Protein AF-A0A822DK24-F1 (afdb_monomer_lite)

Structure (mmCIF, N/CA/C/O backbone):
data_AF-A0A822DK24-F1
#
_entry.id   AF-A0A822DK24-F1
#
loop_
_atom_site.group_PDB
_atom_site.id
_atom_site.type_symbol
_atom_site.label_atom_id
_atom_site.label_alt_id
_atom_site.label_comp_id
_atom_site.label_asym_id
_atom_site.label_entity_id
_atom_site.label_seq_id
_atom_site.pdbx_PDB_ins_code
_atom_site.Cartn_x
_atom_site.Cartn_y
_atom_site.Cartn_z
_atom_site.occupancy
_atom_site.B_iso_or_equiv
_atom_site.auth_seq_id
_atom_site.auth_comp_id
_atom_site.auth_asym_id
_atom_site.auth_atom_id
_atom_site.pdbx_PDB_model_num
ATOM 1 N N . MET A 1 1 ? -0.951 15.482 -18.622 1.00 55.62 1 MET A N 1
ATOM 2 C CA . MET A 1 1 ? -0.009 15.192 -19.728 1.00 55.62 1 MET A CA 1
ATOM 3 C C . MET A 1 1 ? 1.272 15.961 -19.470 1.00 55.62 1 MET A C 1
ATOM 5 O O . MET A 1 1 ? 1.180 17.065 -18.952 1.00 55.62 1 MET A O 1
ATOM 9 N N . ALA A 1 2 ? 2.436 15.379 -19.761 1.00 63.62 2 ALA A N 1
ATOM 10 C CA . ALA A 1 2 ? 3.702 16.099 -19.635 1.00 63.62 2 ALA A CA 1
ATOM 11 C C . ALA A 1 2 ? 3.746 17.251 -20.651 1.00 63.62 2 ALA A C 1
ATOM 13 O O . ALA A 1 2 ? 3.399 17.048 -21.812 1.00 63.62 2 ALA A O 1
ATOM 14 N N . THR A 1 3 ? 4.137 18.444 -20.205 1.00 80.38 3 THR A N 1
ATOM 15 C CA . THR A 1 3 ? 4.117 19.663 -21.028 1.00 80.38 3 THR A CA 1
ATOM 16 C C . THR A 1 3 ? 5.335 19.763 -21.943 1.00 80.38 3 THR A C 1
ATOM 18 O O . THR A 1 3 ? 5.199 20.258 -23.050 1.00 80.38 3 THR A O 1
ATOM 21 N N . ASN A 1 4 ? 6.505 19.297 -21.487 1.00 83.50 4 ASN A N 1
ATOM 22 C CA . ASN A 1 4 ? 7.754 19.153 -22.244 1.00 83.50 4 ASN A CA 1
ATOM 23 C C . ASN A 1 4 ? 8.733 18.255 -21.460 1.00 83.50 4 ASN A C 1
ATOM 25 O O . ASN A 1 4 ? 8.569 18.061 -20.256 1.00 83.50 4 ASN A O 1
ATOM 29 N N . GLY A 1 5 ? 9.759 17.721 -22.131 1.00 82.25 5 GLY A N 1
ATOM 30 C CA . GLY A 1 5 ? 10.807 16.892 -21.519 1.00 82.25 5 GLY A CA 1
ATOM 31 C C . GLY A 1 5 ? 10.800 15.434 -21.987 1.00 82.25 5 GLY A C 1
ATOM 32 O O . GLY A 1 5 ? 10.008 15.024 -22.833 1.00 82.25 5 GLY A O 1
ATOM 33 N N . SER A 1 6 ? 11.742 14.637 -21.490 1.00 84.00 6 SER A N 1
ATOM 34 C CA . SER A 1 6 ? 11.838 13.204 -21.787 1.00 84.00 6 SER A CA 1
ATOM 35 C C . SER A 1 6 ? 12.244 12.447 -20.531 1.00 84.00 6 SER A C 1
ATOM 37 O O . SER A 1 6 ? 13.151 12.873 -19.824 1.00 84.00 6 SER A O 1
ATOM 39 N N . ILE A 1 7 ? 11.566 11.332 -20.264 1.00 83.19 7 ILE A N 1
ATOM 40 C CA . ILE A 1 7 ? 11.859 10.434 -19.144 1.00 83.19 7 ILE A CA 1
ATOM 41 C C . ILE A 1 7 ? 12.499 9.174 -19.722 1.00 83.19 7 ILE A C 1
ATOM 43 O O . ILE A 1 7 ? 11.997 8.635 -20.710 1.00 83.19 7 ILE A O 1
ATOM 47 N N . TYR A 1 8 ? 13.585 8.709 -19.109 1.00 84.44 8 TYR A N 1
ATOM 48 C CA . TYR A 1 8 ? 14.251 7.455 -19.458 1.00 84.44 8 TYR A CA 1
ATOM 49 C C . TYR A 1 8 ? 14.160 6.496 -18.271 1.00 84.44 8 TYR A C 1
ATOM 51 O O . T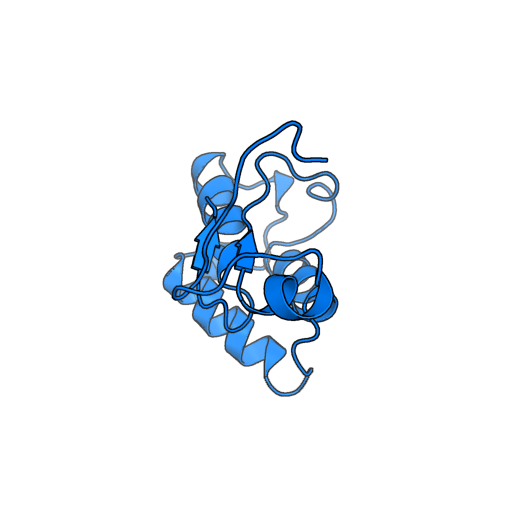YR A 1 8 ? 14.486 6.876 -17.150 1.00 84.44 8 TYR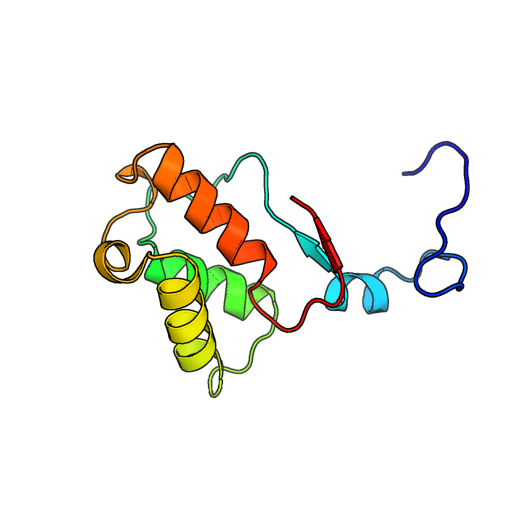 A O 1
ATOM 59 N N . ILE A 1 9 ? 13.697 5.270 -18.509 1.00 80.50 9 ILE A N 1
ATOM 60 C CA . ILE A 1 9 ? 13.540 4.215 -17.500 1.00 80.50 9 ILE A CA 1
ATOM 61 C C . ILE A 1 9 ? 14.333 3.010 -18.004 1.00 80.50 9 ILE A C 1
ATOM 63 O O . ILE A 1 9 ? 14.142 2.592 -19.141 1.00 80.50 9 ILE A O 1
ATOM 67 N N . TYR A 1 10 ? 15.275 2.502 -17.204 1.00 82.12 10 TYR A N 1
ATOM 68 C CA . TYR A 1 10 ? 16.232 1.461 -17.623 1.00 82.12 10 TYR A CA 1
ATOM 69 C C . TYR A 1 10 ? 16.990 1.787 -18.926 1.00 82.12 10 TYR A C 1
ATOM 71 O O . TYR A 1 10 ? 17.291 0.906 -19.722 1.00 82.12 10 TYR A O 1
ATOM 79 N N . GLY A 1 11 ? 17.285 3.070 -19.164 1.00 81.69 11 GLY A N 1
ATOM 80 C CA . GLY A 1 11 ? 17.943 3.533 -20.392 1.00 81.69 11 GLY A CA 1
ATOM 81 C C . GLY A 1 11 ? 17.023 3.622 -21.617 1.00 81.69 11 GLY A C 1
ATOM 82 O O . GLY A 1 11 ? 17.425 4.179 -22.635 1.00 81.69 11 GLY A O 1
ATOM 83 N N . GLU A 1 12 ? 15.771 3.166 -21.521 1.00 80.12 12 GLU A N 1
ATOM 84 C CA . GLU A 1 12 ? 14.779 3.302 -22.585 1.00 80.12 12 GLU A CA 1
ATOM 85 C C . GLU A 1 12 ? 13.974 4.593 -22.428 1.00 80.12 12 GLU A C 1
ATOM 87 O O . GLU A 1 12 ? 13.480 4.924 -21.347 1.00 80.12 12 GLU A O 1
ATOM 92 N N . LYS A 1 13 ? 13.794 5.333 -23.528 1.00 80.25 13 LYS A N 1
ATOM 93 C CA . LYS A 1 13 ? 12.912 6.504 -23.537 1.00 80.25 13 LYS A CA 1
ATOM 94 C C . LYS A 1 13 ? 11.478 6.043 -23.285 1.00 80.25 13 LYS A C 1
ATOM 96 O O . LYS A 1 13 ? 10.922 5.282 -24.078 1.00 80.25 13 LYS A O 1
ATOM 101 N N . SER A 1 14 ? 10.869 6.559 -22.220 1.00 73.62 14 SER A N 1
ATOM 102 C CA . SER A 1 14 ? 9.466 6.334 -21.884 1.00 73.62 14 SER A CA 1
ATOM 103 C C . SER A 1 14 ? 8.587 6.973 -22.961 1.00 73.62 14 SER A C 1
ATOM 105 O O . SER A 1 14 ? 8.255 8.158 -22.929 1.00 73.62 14 SER A O 1
ATOM 107 N N . THR A 1 15 ? 8.292 6.193 -23.998 1.00 68.38 15 THR A N 1
ATOM 108 C CA . THR A 1 15 ? 7.245 6.489 -24.976 1.00 68.38 15 THR A CA 1
ATOM 109 C C . THR A 1 15 ? 5.920 6.006 -24.405 1.00 68.38 15 THR A C 1
ATOM 111 O O . THR A 1 15 ? 5.911 5.158 -23.520 1.00 68.38 15 THR A O 1
ATOM 114 N N . ASN A 1 16 ? 4.809 6.569 -24.876 1.00 61.62 16 ASN A N 1
ATOM 115 C CA . ASN A 1 16 ? 3.472 6.519 -24.274 1.00 61.62 16 ASN A CA 1
ATOM 116 C C . ASN A 1 16 ? 2.803 5.114 -24.218 1.00 61.62 16 ASN A C 1
ATOM 118 O O . ASN A 1 16 ? 1.663 4.932 -24.633 1.00 61.62 16 ASN A O 1
ATOM 122 N N . LYS A 1 17 ? 3.515 4.086 -23.744 1.00 57.41 17 LYS A N 1
ATOM 123 C CA . LYS A 1 17 ? 3.095 2.692 -23.582 1.00 57.41 17 LYS A CA 1
ATOM 124 C C . LYS A 1 17 ? 2.738 2.449 -22.116 1.00 57.41 17 LYS A C 1
ATOM 126 O O . LYS A 1 17 ? 3.426 1.726 -21.397 1.00 57.41 17 LYS A O 1
ATOM 131 N N . TYR A 1 18 ? 1.631 3.050 -21.687 1.00 58.62 18 TYR A N 1
ATOM 132 C CA . TYR A 1 18 ? 1.102 2.974 -20.319 1.00 58.62 18 TYR A CA 1
ATOM 133 C C . TYR A 1 18 ? 0.987 1.539 -19.760 1.00 58.62 18 TYR A C 1
ATOM 135 O O . TYR A 1 18 ? 1.131 1.328 -18.559 1.00 58.62 18 TYR A O 1
ATOM 143 N N . CYS A 1 19 ? 0.781 0.530 -20.613 1.00 54.56 19 CYS A N 1
ATOM 144 C CA . CYS A 1 19 ? 0.516 -0.841 -20.171 1.00 54.56 19 CYS A CA 1
ATOM 145 C C . CYS A 1 19 ? 1.725 -1.586 -19.576 1.00 54.56 19 CYS A C 1
ATOM 147 O O . CYS A 1 19 ? 1.521 -2.444 -18.721 1.00 54.56 19 CYS A O 1
ATOM 149 N N . ARG A 1 20 ? 2.964 -1.306 -20.017 1.00 56.66 20 ARG A N 1
ATOM 150 C CA . ARG A 1 20 ? 4.164 -1.953 -19.438 1.00 56.66 20 ARG A CA 1
ATOM 151 C C . ARG A 1 20 ? 4.618 -1.244 -18.166 1.00 56.66 20 ARG A C 1
ATOM 153 O O . ARG A 1 20 ? 4.844 -1.900 -17.158 1.00 56.66 20 ARG A O 1
ATOM 160 N N . LEU A 1 21 ? 4.617 0.088 -18.196 1.00 58.41 21 LEU A N 1
ATOM 161 C CA . LEU A 1 21 ? 5.049 0.930 -17.081 1.00 58.41 21 LEU A CA 1
ATOM 162 C C . LEU A 1 21 ? 4.241 0.646 -15.804 1.00 58.41 21 LEU A C 1
ATOM 164 O O . LEU A 1 21 ? 4.820 0.472 -14.742 1.00 58.41 21 LEU A O 1
ATOM 168 N N . ASN A 1 22 ? 2.917 0.486 -15.888 1.00 60.41 22 ASN A N 1
ATOM 169 C CA . ASN A 1 22 ? 2.075 0.285 -14.698 1.00 60.41 22 ASN A CA 1
ATOM 170 C C . ASN A 1 22 ? 2.396 -0.976 -13.867 1.00 60.41 22 ASN A C 1
ATOM 172 O O . ASN A 1 22 ? 1.964 -1.057 -12.717 1.00 60.41 22 ASN A O 1
ATOM 176 N N . ARG A 1 23 ? 3.121 -1.957 -14.426 1.00 65.25 23 ARG A N 1
ATOM 177 C CA . ARG A 1 23 ? 3.577 -3.147 -13.685 1.00 65.25 23 ARG A CA 1
ATOM 178 C C 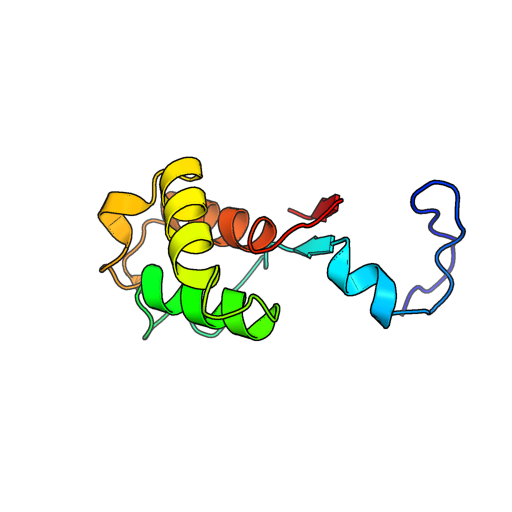. ARG A 1 23 ? 4.921 -2.936 -12.992 1.00 65.25 23 ARG A C 1
ATOM 180 O O . ARG A 1 23 ? 5.162 -3.570 -11.975 1.00 65.25 23 ARG A O 1
ATOM 187 N N . ASP A 1 24 ? 5.745 -2.029 -13.509 1.00 72.75 24 ASP A N 1
ATOM 188 C CA . ASP A 1 24 ? 7.054 -1.714 -12.941 1.00 72.75 24 ASP A CA 1
ATOM 189 C C . ASP A 1 24 ? 6.963 -0.714 -11.782 1.00 72.75 24 ASP A C 1
ATOM 191 O O . ASP A 1 24 ? 7.858 -0.688 -10.943 1.00 72.75 24 ASP A O 1
ATOM 195 N N . PHE A 1 25 ? 5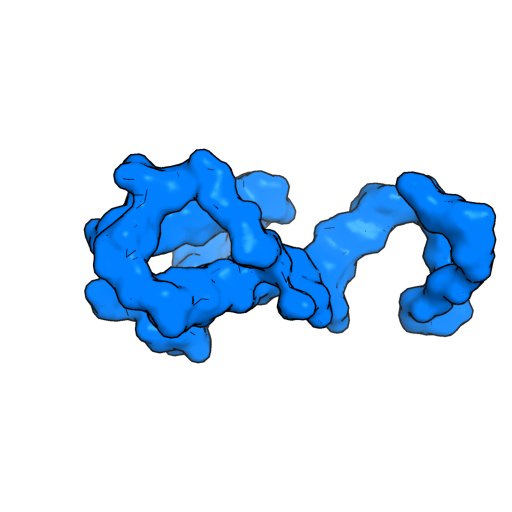.894 0.090 -11.703 1.00 79.50 25 PHE A N 1
ATOM 196 C CA . PHE A 1 25 ? 5.745 1.124 -10.674 1.00 79.50 25 PHE A CA 1
ATOM 197 C C . PHE A 1 25 ? 4.797 0.745 -9.525 1.00 79.50 25 PHE A C 1
ATOM 199 O O . PHE A 1 25 ? 3.593 0.512 -9.705 1.00 79.50 25 PHE A O 1
ATOM 206 N N . GLY A 1 26 ? 5.335 0.820 -8.311 1.00 81.62 26 GLY A N 1
ATOM 207 C CA . GLY A 1 26 ? 4.603 0.936 -7.057 1.00 81.62 26 GLY A CA 1
ATOM 208 C C . GLY A 1 26 ? 4.302 2.402 -6.753 1.00 81.62 26 GLY A C 1
ATOM 209 O O . GLY A 1 26 ? 5.196 3.239 -6.853 1.00 81.62 26 GLY A O 1
ATOM 210 N N . TYR A 1 27 ? 3.060 2.736 -6.397 1.00 81.12 27 TYR A N 1
ATOM 211 C CA . TYR A 1 27 ? 2.661 4.114 -6.077 1.00 81.12 27 TYR A CA 1
ATOM 212 C C . TYR A 1 27 ? 1.977 4.174 -4.715 1.00 81.12 27 TYR A C 1
ATOM 214 O O . TYR A 1 27 ? 1.032 3.420 -4.473 1.00 81.12 27 TYR A O 1
ATOM 222 N N . CYS A 1 28 ? 2.446 5.089 -3.867 1.00 79.75 28 CYS A N 1
ATOM 223 C CA . CYS A 1 28 ? 1.828 5.452 -2.599 1.00 79.75 28 CYS A CA 1
ATOM 224 C C . CYS A 1 28 ? 0.946 6.704 -2.792 1.00 79.75 28 CYS A C 1
ATOM 226 O O . CYS A 1 28 ? 1.471 7.788 -3.057 1.00 79.75 28 CYS A O 1
ATOM 228 N N . PRO A 1 29 ? -0.387 6.607 -2.659 1.00 70.38 29 PRO A N 1
ATOM 229 C CA . PRO A 1 29 ? -1.258 7.775 -2.740 1.00 70.38 29 PRO A CA 1
ATOM 230 C C . PRO A 1 29 ? -1.022 8.747 -1.569 1.00 70.38 29 PRO A C 1
ATOM 232 O O . PRO A 1 29 ? -0.908 8.341 -0.410 1.00 70.38 29 PRO A O 1
ATOM 235 N N . GLN A 1 30 ? -0.981 10.056 -1.861 1.00 68.06 30 GLN A N 1
ATOM 236 C CA . GLN A 1 30 ? -0.871 11.099 -0.823 1.00 68.06 30 GLN A CA 1
ATOM 237 C C . GLN A 1 30 ? -2.161 11.253 0.002 1.00 68.06 30 GLN A C 1
ATOM 239 O O . GLN A 1 30 ? -2.091 11.594 1.182 1.00 68.06 30 GLN A O 1
ATOM 244 N N . TYR A 1 31 ? -3.321 10.964 -0.595 1.00 68.50 31 TYR A N 1
ATOM 245 C CA . TYR A 1 31 ? -4.640 11.011 0.040 1.00 68.50 31 TYR A CA 1
ATOM 246 C C . TYR A 1 31 ? -5.499 9.862 -0.492 1.00 68.50 31 TYR A C 1
ATOM 248 O O . TYR A 1 31 ? -5.476 9.603 -1.693 1.00 68.50 31 TYR A O 1
ATOM 256 N N . ASP A 1 32 ? -6.263 9.204 0.381 1.00 63.78 32 ASP A N 1
ATOM 257 C CA . ASP A 1 32 ? -7.072 8.035 0.021 1.00 63.78 32 ASP A CA 1
ATOM 258 C C . ASP A 1 32 ? -8.559 8.262 0.303 1.00 63.78 32 ASP A C 1
ATOM 260 O O . ASP A 1 32 ? -8.948 8.714 1.379 1.00 63.78 32 ASP A O 1
ATOM 264 N N . CYS A 1 33 ? -9.401 7.933 -0.677 1.00 60.50 33 CYS A N 1
ATOM 265 C CA . CYS A 1 33 ? -10.822 8.296 -0.701 1.00 60.50 33 CYS A CA 1
ATOM 266 C C . CYS A 1 33 ? -11.745 7.281 0.004 1.00 60.50 33 CYS A C 1
ATOM 268 O O . CYS A 1 33 ? -12.931 7.551 0.167 1.00 60.50 33 CYS A O 1
ATOM 270 N N . ILE A 1 34 ? -11.237 6.091 0.363 1.00 63.94 34 ILE A N 1
ATOM 271 C CA . ILE A 1 34 ? -12.047 4.901 0.720 1.00 63.94 34 ILE A CA 1
ATOM 272 C C . ILE A 1 34 ? -11.802 4.450 2.187 1.00 63.94 34 ILE A C 1
ATOM 274 O O . ILE A 1 34 ? -12.269 3.402 2.626 1.00 63.94 34 ILE A O 1
ATOM 278 N N . GLN A 1 35 ? -11.095 5.251 2.993 1.00 65.69 35 GLN A N 1
ATOM 279 C CA . GLN A 1 35 ? -10.532 4.833 4.292 1.00 65.69 35 GLN A CA 1
ATOM 280 C C . GLN A 1 35 ? -11.552 4.481 5.394 1.00 65.69 35 GLN A C 1
ATOM 282 O O . GLN A 1 35 ? -11.210 3.789 6.353 1.00 65.69 35 GLN A O 1
ATOM 287 N N . ASP A 1 36 ? -12.805 4.925 5.298 1.00 74.62 36 ASP A N 1
ATOM 288 C CA . ASP A 1 36 ? -13.668 4.975 6.489 1.00 74.62 36 ASP A CA 1
ATOM 289 C C . ASP A 1 36 ? -14.408 3.675 6.824 1.00 74.62 36 ASP A C 1
ATOM 291 O O . ASP A 1 36 ? -14.958 3.540 7.924 1.00 74.62 36 ASP A O 1
ATOM 295 N N . LYS A 1 37 ? -14.449 2.723 5.885 1.00 84.19 37 LYS A N 1
ATOM 296 C CA . LYS A 1 37 ? -15.250 1.491 6.008 1.00 84.19 37 LYS A CA 1
ATOM 297 C C . LYS A 1 37 ? -14.453 0.198 5.870 1.00 84.19 37 LYS A C 1
ATOM 299 O O . LYS A 1 37 ? -15.039 -0.869 6.011 1.00 84.19 37 LYS A O 1
ATOM 304 N N . LEU A 1 38 ? -13.157 0.283 5.583 1.00 91.31 38 LEU A N 1
ATOM 305 C CA . LEU A 1 38 ? -12.311 -0.887 5.360 1.00 91.31 38 LEU A CA 1
ATOM 306 C C . LEU A 1 38 ? -11.365 -1.097 6.537 1.00 91.31 38 LEU A C 1
ATOM 308 O O . LEU A 1 38 ? -10.833 -0.128 7.092 1.00 91.31 38 LEU A O 1
ATOM 312 N N . THR A 1 39 ? -11.157 -2.361 6.904 1.00 94.00 39 THR A N 1
ATOM 313 C CA . THR A 1 39 ? -10.036 -2.737 7.769 1.00 94.00 39 THR A CA 1
ATOM 314 C C . THR A 1 39 ? -8.721 -2.663 6.997 1.00 94.00 39 THR A C 1
ATOM 316 O O . THR A 1 39 ? -8.729 -2.635 5.766 1.00 94.00 39 THR A O 1
ATOM 319 N N . VAL A 1 40 ? -7.583 -2.623 7.693 1.00 93.00 40 VAL A N 1
ATOM 320 C CA . VAL A 1 40 ? -6.255 -2.650 7.048 1.00 93.00 40 VAL A CA 1
ATOM 321 C C . VAL A 1 40 ? -6.100 -3.872 6.138 1.00 93.00 40 VAL A C 1
ATOM 323 O O . VAL A 1 40 ? -5.608 -3.754 5.017 1.00 93.00 40 VAL A O 1
ATOM 326 N N . GLU A 1 41 ? -6.574 -5.034 6.584 1.00 94.50 41 GLU A N 1
ATOM 327 C CA . GLU A 1 41 ? -6.563 -6.256 5.786 1.00 94.50 41 GLU A CA 1
ATOM 328 C C . GLU A 1 41 ? -7.443 -6.120 4.535 1.00 94.50 41 GLU A C 1
ATOM 330 O O . GLU A 1 41 ? -6.958 -6.349 3.425 1.00 94.50 41 GLU A O 1
ATOM 335 N N . ASP A 1 42 ? -8.700 -5.682 4.677 1.00 93.38 42 ASP A N 1
ATOM 336 C CA . ASP A 1 42 ? -9.603 -5.479 3.531 1.00 93.38 42 ASP A CA 1
ATOM 337 C C . ASP A 1 42 ? -9.008 -4.502 2.513 1.00 93.38 42 ASP A C 1
ATOM 339 O O . ASP A 1 42 ? -9.151 -4.676 1.300 1.00 93.38 42 ASP A O 1
ATOM 343 N N . TYR A 1 43 ? -8.309 -3.485 3.016 1.00 92.00 43 TYR A N 1
ATOM 344 C CA . TYR A 1 43 ? -7.612 -2.497 2.216 1.00 92.00 43 TYR A CA 1
ATOM 345 C C . TYR A 1 43 ? -6.533 -3.146 1.345 1.00 92.00 43 TYR A C 1
ATOM 347 O O . TYR A 1 43 ? -6.512 -2.962 0.126 1.00 92.00 43 TYR A O 1
ATOM 355 N N . PHE A 1 44 ? -5.677 -3.980 1.937 1.00 92.62 44 PHE A N 1
ATOM 356 C CA . PHE A 1 44 ? -4.655 -4.705 1.189 1.00 92.62 44 PHE A CA 1
ATOM 357 C C . PHE A 1 44 ? -5.240 -5.730 0.212 1.00 92.62 44 PHE A C 1
ATOM 359 O O . PHE A 1 44 ? -4.745 -5.843 -0.912 1.00 92.62 44 PHE A O 1
ATOM 366 N N . TYR A 1 45 ? -6.326 -6.419 0.571 1.00 93.31 45 TYR A N 1
ATOM 367 C CA . TYR A 1 45 ? -7.033 -7.312 -0.355 1.00 93.31 45 TYR A CA 1
ATOM 368 C C . TYR A 1 45 ? -7.613 -6.560 -1.553 1.00 93.31 45 TYR A C 1
ATOM 370 O O . TYR A 1 45 ? -7.472 -7.021 -2.689 1.00 93.31 45 TYR A O 1
ATOM 378 N N . LEU A 1 46 ? -8.236 -5.401 -1.325 1.00 91.00 46 LEU A N 1
ATOM 379 C CA . LEU A 1 46 ? -8.784 -4.559 -2.385 1.00 91.00 46 LEU A CA 1
ATOM 380 C C . LEU A 1 46 ? -7.685 -4.135 -3.364 1.00 91.00 46 LEU A C 1
ATOM 382 O O . LEU A 1 46 ? -7.791 -4.394 -4.565 1.00 91.00 46 LEU A O 1
ATOM 386 N N . PHE A 1 47 ? -6.605 -3.536 -2.859 1.00 88.56 47 PHE A N 1
ATOM 387 C CA . PHE A 1 47 ? -5.514 -3.052 -3.705 1.00 88.56 47 PHE A CA 1
ATOM 388 C C . PHE A 1 47 ? -4.730 -4.185 -4.371 1.00 88.56 47 PHE A C 1
ATOM 390 O O . PHE A 1 47 ? -4.374 -4.068 -5.543 1.00 88.56 47 PHE A O 1
ATOM 397 N N . GLY A 1 48 ? -4.521 -5.312 -3.688 1.00 90.12 48 GLY A N 1
ATOM 398 C CA . GLY A 1 48 ? -3.873 -6.482 -4.278 1.00 90.12 48 GLY A CA 1
ATOM 399 C C . GLY A 1 48 ? -4.673 -7.084 -5.436 1.00 90.12 48 GLY A C 1
ATOM 400 O O . GLY A 1 48 ? -4.097 -7.437 -6.467 1.00 90.12 48 GLY A O 1
ATOM 401 N N . ARG A 1 49 ? -6.009 -7.116 -5.329 1.00 89.69 49 ARG A N 1
ATOM 402 C CA . ARG A 1 49 ? -6.885 -7.529 -6.439 1.00 89.69 49 ARG A CA 1
ATOM 403 C C . ARG A 1 49 ? -6.889 -6.524 -7.585 1.00 89.69 49 ARG A C 1
ATOM 405 O O . ARG A 1 49 ? -6.803 -6.941 -8.736 1.00 89.69 49 ARG A O 1
ATOM 412 N N . LEU A 1 50 ? -6.924 -5.220 -7.294 1.00 85.88 50 LEU A N 1
ATOM 413 C CA . LEU A 1 50 ? -6.818 -4.169 -8.318 1.00 85.88 50 LEU A CA 1
ATOM 414 C C . LEU A 1 50 ? -5.483 -4.230 -9.076 1.00 85.88 50 LEU A C 1
ATOM 416 O O . LEU A 1 50 ? -5.437 -3.954 -10.272 1.00 85.88 50 LEU A O 1
ATOM 420 N N . ARG A 1 51 ? -4.405 -4.643 -8.399 1.00 82.25 51 ARG A N 1
ATOM 421 C CA . ARG A 1 51 ? -3.084 -4.892 -8.998 1.00 82.25 51 ARG A CA 1
ATOM 422 C C . ARG A 1 51 ? -2.998 -6.209 -9.779 1.00 82.25 51 ARG A C 1
ATOM 424 O O . ARG A 1 51 ? -2.005 -6.431 -10.467 1.00 82.25 51 ARG A O 1
ATOM 431 N N . GLY A 1 52 ? -4.020 -7.065 -9.717 1.00 86.31 52 GLY A N 1
ATOM 432 C CA . GLY A 1 52 ? -4.074 -8.331 -10.450 1.00 86.31 52 GLY A CA 1
ATOM 433 C C . GLY A 1 52 ? -3.251 -9.461 -9.824 1.00 86.31 52 GLY A C 1
ATOM 434 O O . GLY A 1 52 ? -2.875 -10.398 -10.527 1.00 86.31 52 GLY A O 1
ATOM 435 N N . ILE A 1 53 ? -2.958 -9.392 -8.521 1.00 88.56 53 ILE A N 1
ATOM 436 C CA . ILE A 1 53 ? -2.293 -10.487 -7.805 1.00 88.56 53 ILE A CA 1
ATOM 437 C C . ILE A 1 53 ? -3.251 -11.685 -7.755 1.00 88.56 53 ILE A C 1
ATOM 439 O O . ILE A 1 53 ? -4.406 -11.556 -7.344 1.00 88.56 53 ILE A O 1
ATOM 443 N N . SER A 1 54 ? -2.779 -12.861 -8.177 1.00 90.06 54 SER A N 1
ATOM 444 C CA . SER A 1 54 ? -3.571 -14.095 -8.122 1.00 90.06 54 SER A CA 1
ATOM 445 C C . SER A 1 54 ? -4.007 -14.401 -6.687 1.00 90.06 54 SER A C 1
ATOM 447 O O . SER A 1 54 ? -3.202 -14.299 -5.761 1.00 90.06 54 SER A O 1
ATOM 449 N N . ASN A 1 55 ? -5.250 -14.864 -6.510 1.00 89.62 55 ASN A N 1
ATOM 450 C CA . ASN A 1 55 ? -5.793 -15.260 -5.204 1.00 89.62 55 ASN A CA 1
ATOM 451 C C . ASN A 1 55 ? -4.912 -16.287 -4.471 1.00 89.62 55 ASN A C 1
ATOM 453 O O . ASN A 1 55 ? -4.901 -16.298 -3.245 1.00 89.62 55 ASN A O 1
ATOM 457 N N . TYR A 1 56 ? -4.168 -17.116 -5.212 1.00 92.31 56 TYR A N 1
ATOM 458 C CA . TYR A 1 56 ? -3.238 -18.091 -4.640 1.00 92.31 56 TYR A CA 1
ATOM 459 C C . TYR A 1 56 ? -2.097 -17.423 -3.856 1.00 92.31 56 TYR A C 1
ATOM 461 O O . TYR A 1 56 ? -1.739 -17.885 -2.778 1.00 92.31 56 TYR A O 1
ATOM 469 N N . TYR A 1 57 ? -1.557 -16.315 -4.372 1.00 92.06 57 TYR A N 1
ATOM 470 C CA . TYR A 1 57 ? -0.444 -15.589 -3.748 1.00 92.06 57 TYR A CA 1
ATOM 471 C C . TYR A 1 57 ? -0.907 -14.433 -2.862 1.00 92.06 57 TYR A C 1
ATOM 473 O O . TYR A 1 57 ? -0.171 -14.021 -1.972 1.00 92.06 57 TYR A O 1
ATOM 481 N N . LEU A 1 58 ? -2.121 -13.918 -3.080 1.00 92.69 58 LEU A N 1
ATOM 482 C CA . LEU A 1 58 ? -2.597 -12.678 -2.473 1.00 92.69 58 LEU A CA 1
ATOM 483 C C . LEU A 1 58 ? -2.468 -12.671 -0.949 1.00 92.69 58 LEU A C 1
ATOM 485 O O . LEU A 1 58 ? -1.870 -11.749 -0.406 1.00 92.69 58 LEU A O 1
ATOM 489 N N . LYS A 1 59 ? -2.962 -13.709 -0.265 1.00 94.44 59 LYS A N 1
ATOM 490 C CA . LYS A 1 59 ? -2.879 -13.788 1.199 1.00 94.44 59 LYS A CA 1
ATOM 491 C C . LYS A 1 59 ? -1.429 -13.764 1.687 1.00 94.44 59 LYS A C 1
ATOM 493 O O . LYS A 1 59 ? -1.087 -12.959 2.541 1.00 94.44 59 LYS A O 1
ATOM 498 N N . GLN A 1 60 ? -0.572 -14.590 1.089 1.00 94.69 60 GLN A N 1
ATOM 499 C CA . GLN A 1 60 ? 0.845 -14.648 1.445 1.00 94.69 60 GLN A CA 1
ATOM 500 C C . GLN A 1 60 ? 1.545 -13.302 1.212 1.00 94.69 60 GLN A C 1
ATOM 502 O O . GLN A 1 60 ? 2.342 -12.873 2.038 1.00 94.69 60 GLN A O 1
ATOM 507 N N . THR A 1 61 ? 1.246 -12.619 0.104 1.00 93.31 61 THR A N 1
ATOM 508 C CA . THR A 1 61 ? 1.782 -11.281 -0.168 1.00 93.31 61 THR A CA 1
ATOM 509 C C . THR A 1 61 ? 1.332 -10.276 0.888 1.00 93.31 61 THR A C 1
ATOM 511 O O . THR A 1 61 ? 2.157 -9.504 1.365 1.00 93.31 61 THR A O 1
ATOM 514 N N . ILE A 1 62 ? 0.056 -10.295 1.280 1.00 94.38 62 ILE A N 1
ATOM 515 C CA . ILE A 1 62 ? -0.471 -9.408 2.324 1.00 94.38 62 ILE A CA 1
ATOM 516 C C . ILE A 1 62 ? 0.220 -9.684 3.659 1.00 94.38 62 ILE A C 1
ATOM 518 O O . ILE A 1 62 ? 0.682 -8.739 4.284 1.00 94.38 62 ILE A O 1
ATOM 522 N N . ASP A 1 63 ? 0.373 -10.950 4.052 1.00 94.44 63 ASP A N 1
ATOM 523 C CA . ASP A 1 63 ? 1.041 -11.324 5.304 1.00 94.44 63 ASP A CA 1
ATOM 524 C C . ASP A 1 63 ? 2.503 -10.830 5.332 1.00 94.44 63 ASP A C 1
ATOM 526 O O . ASP A 1 63 ? 2.950 -10.239 6.314 1.00 94.44 63 ASP A O 1
ATOM 530 N N . ILE A 1 64 ? 3.242 -10.994 4.226 1.00 94.19 64 ILE A N 1
ATOM 531 C CA . ILE A 1 64 ? 4.626 -10.502 4.096 1.00 94.19 64 ILE A CA 1
ATOM 532 C C . ILE A 1 64 ? 4.682 -8.973 4.209 1.00 94.19 64 ILE A C 1
ATOM 534 O O . ILE A 1 64 ? 5.532 -8.433 4.918 1.00 94.19 64 ILE A O 1
ATOM 538 N N . ILE A 1 65 ? 3.791 -8.266 3.511 1.00 93.75 65 ILE A N 1
ATOM 539 C CA . ILE A 1 65 ? 3.764 -6.801 3.499 1.00 93.75 65 ILE A CA 1
ATOM 540 C C . ILE A 1 65 ? 3.331 -6.241 4.858 1.00 93.75 65 ILE A C 1
ATOM 542 O O . ILE A 1 65 ? 3.965 -5.312 5.361 1.00 93.75 65 ILE A O 1
ATOM 546 N N . SER A 1 66 ? 2.308 -6.818 5.491 1.00 94.44 66 SER A N 1
ATOM 547 C CA . SER A 1 66 ? 1.882 -6.430 6.837 1.00 94.44 66 SER A CA 1
ATOM 548 C C . SER A 1 66 ? 3.013 -6.598 7.846 1.00 94.44 66 SER A C 1
ATOM 550 O O . SER A 1 66 ? 3.240 -5.693 8.653 1.00 94.44 66 SER A O 1
ATOM 552 N N . ASN A 1 67 ? 3.787 -7.679 7.745 1.00 95.38 67 ASN A N 1
ATOM 553 C CA . ASN A 1 67 ? 4.933 -7.893 8.615 1.00 95.38 67 ASN A CA 1
ATOM 554 C C . ASN A 1 67 ? 6.066 -6.888 8.365 1.00 95.38 67 ASN A C 1
ATOM 556 O O . ASN A 1 67 ? 6.538 -6.241 9.301 1.00 95.38 67 ASN A O 1
ATOM 560 N N . LEU A 1 68 ? 6.443 -6.680 7.098 1.00 94.38 68 LEU A N 1
ATOM 561 C CA . LEU A 1 68 ? 7.508 -5.750 6.705 1.00 94.38 68 LEU A CA 1
ATOM 562 C C . LEU A 1 68 ? 7.238 -4.311 7.177 1.00 94.38 68 LEU A C 1
ATOM 564 O O . LEU A 1 68 ? 8.165 -3.593 7.549 1.00 94.38 68 LEU A O 1
ATOM 568 N N . PHE A 1 69 ? 5.970 -3.893 7.189 1.00 94.44 69 PHE A N 1
ATOM 569 C CA . PHE A 1 69 ? 5.554 -2.546 7.591 1.00 94.44 69 PHE A CA 1
ATOM 570 C C . PHE A 1 69 ? 5.067 -2.437 9.044 1.00 94.44 69 PHE A C 1
ATOM 572 O O . PHE A 1 69 ? 4.637 -1.354 9.461 1.00 94.44 69 PHE A O 1
ATOM 579 N N . LEU A 1 70 ? 5.174 -3.515 9.832 1.00 96.06 70 LEU A N 1
ATOM 580 C CA . LEU A 1 70 ? 4.751 -3.579 11.237 1.00 96.06 70 LEU A CA 1
ATOM 581 C C . LEU A 1 70 ? 3.259 -3.236 11.423 1.00 96.06 70 LEU A C 1
ATOM 583 O O . LEU A 1 70 ? 2.886 -2.421 12.275 1.00 96.06 70 LEU A O 1
ATOM 587 N N . LEU A 1 71 ? 2.413 -3.835 10.582 1.00 95.56 71 LEU A N 1
ATOM 588 C CA . LEU A 1 71 ? 0.962 -3.636 10.530 1.00 95.56 71 LEU A CA 1
ATOM 589 C C . LEU A 1 71 ? 0.162 -4.848 11.037 1.00 95.56 71 LEU A C 1
ATOM 591 O O . LEU A 1 71 ? -1.059 -4.754 11.130 1.00 95.56 71 LEU A O 1
ATOM 595 N N . ASP A 1 72 ? 0.820 -5.946 11.424 1.00 94.19 72 ASP A N 1
ATOM 596 C CA . ASP A 1 72 ? 0.165 -7.198 11.842 1.00 94.19 72 ASP A CA 1
ATOM 597 C C . ASP A 1 72 ? -0.884 -7.001 12.949 1.00 94.19 72 ASP A C 1
ATOM 599 O O . ASP A 1 72 ? -1.996 -7.527 12.876 1.00 94.19 72 ASP A O 1
ATOM 603 N N . SER A 1 73 ? -0.570 -6.177 13.953 1.00 95.31 73 SER A N 1
ATOM 604 C CA . SER A 1 73 ? -1.475 -5.858 15.067 1.00 95.31 73 SER A CA 1
ATOM 605 C C . SER A 1 73 ? -2.634 -4.928 14.686 1.00 95.31 73 SER A C 1
ATOM 607 O O . SER A 1 73 ? -3.572 -4.770 15.465 1.00 95.31 73 SER A O 1
ATOM 609 N N . PHE A 1 74 ? -2.590 -4.332 13.493 1.00 94.75 74 PHE A N 1
ATOM 610 C CA . PHE A 1 74 ? -3.570 -3.376 12.980 1.00 94.75 74 PHE A CA 1
ATOM 611 C C . PHE A 1 74 ? -4.475 -3.987 11.898 1.00 94.75 74 PHE A C 1
ATOM 613 O O . PHE A 1 74 ? -5.437 -3.342 11.494 1.00 94.75 74 PHE A O 1
ATOM 620 N N . ASN A 1 75 ? -4.224 -5.229 11.454 1.00 92.62 75 ASN A N 1
ATOM 621 C CA . ASN A 1 75 ? -4.924 -5.871 10.328 1.00 92.62 75 ASN A CA 1
ATOM 622 C C . ASN A 1 75 ? -6.461 -5.804 10.428 1.00 92.62 75 ASN A C 1
ATOM 624 O O . ASN A 1 75 ? -7.134 -5.568 9.428 1.00 92.62 75 ASN A O 1
ATOM 628 N N . LYS A 1 76 ? -7.022 -5.971 11.633 1.00 94.69 76 LYS A N 1
ATOM 629 C CA . LYS A 1 76 ? -8.477 -5.949 11.882 1.00 94.69 76 LYS A CA 1
ATOM 630 C C . LYS A 1 76 ? -9.040 -4.571 12.245 1.00 94.69 76 LYS A C 1
ATOM 632 O O . LYS A 1 76 ? -10.252 -4.442 12.383 1.00 94.69 76 LYS A O 1
ATOM 637 N N . GLN A 1 77 ? -8.193 -3.560 12.427 1.00 94.31 77 GLN A N 1
ATOM 638 C CA . GLN A 1 77 ? -8.637 -2.202 12.743 1.00 94.31 77 GLN A CA 1
ATOM 639 C C . GLN A 1 77 ? -9.083 -1.477 11.480 1.00 94.31 77 GLN A C 1
ATOM 641 O O . GLN A 1 77 ? -8.541 -1.714 10.396 1.00 94.31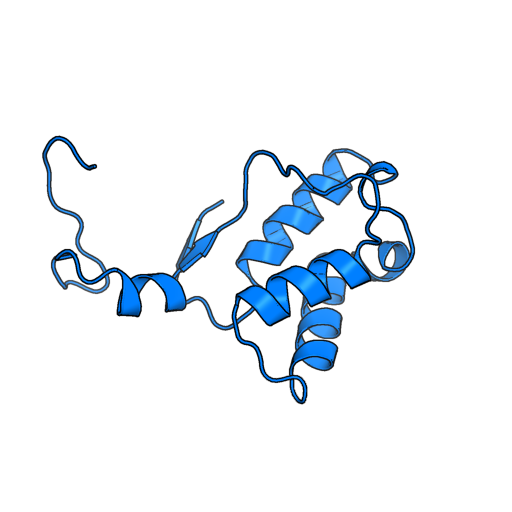 77 GLN A O 1
ATOM 646 N N . TYR A 1 78 ? -10.050 -0.569 11.613 1.00 93.06 78 TYR A N 1
ATOM 647 C CA . TYR A 1 78 ? -10.454 0.267 10.488 1.00 93.06 78 TYR A CA 1
ATOM 648 C C . TYR A 1 78 ? -9.353 1.275 10.152 1.00 93.06 78 TYR A C 1
ATOM 650 O O . TYR A 1 78 ? -8.748 1.870 11.044 1.00 93.06 78 TYR A O 1
ATOM 658 N N . VAL A 1 79 ? -9.130 1.543 8.863 1.00 91.19 79 VAL A N 1
ATOM 659 C CA . VAL A 1 79 ? -8.077 2.480 8.424 1.00 91.19 79 VAL A CA 1
ATOM 660 C C . VAL A 1 79 ? -8.266 3.875 9.039 1.00 91.19 79 VAL A C 1
ATOM 662 O O . VAL A 1 79 ? -7.289 4.527 9.419 1.00 91.19 79 VAL A O 1
ATOM 665 N N . LYS A 1 80 ? -9.517 4.322 9.216 1.00 89.75 80 LYS A N 1
ATOM 666 C CA . LYS A 1 80 ? -9.838 5.596 9.885 1.00 89.75 80 LYS A CA 1
ATOM 667 C C . LYS A 1 80 ? -9.358 5.686 11.339 1.00 89.75 80 LYS A C 1
ATOM 669 O O . LYS A 1 80 ? -9.120 6.795 11.808 1.00 89.75 80 LYS A O 1
ATOM 674 N N . GLU A 1 81 ? -9.220 4.556 12.033 1.00 91.38 81 GLU A N 1
ATOM 675 C CA . GLU A 1 81 ? -8.824 4.476 13.448 1.00 91.38 81 GLU A CA 1
ATOM 676 C C . GLU A 1 81 ? -7.300 4.510 13.614 1.00 91.38 81 GLU A C 1
ATOM 678 O O . GLU A 1 81 ? -6.792 4.749 14.709 1.00 91.38 81 GLU A O 1
ATOM 683 N N . LEU A 1 82 ? -6.551 4.317 12.524 1.00 90.69 82 LEU A N 1
ATOM 684 C CA . LEU A 1 82 ? -5.099 4.386 12.550 1.00 90.69 82 LEU A CA 1
ATOM 685 C C . LEU A 1 82 ? -4.618 5.803 12.852 1.00 90.69 82 LEU A C 1
ATOM 687 O O . LEU A 1 82 ? -5.079 6.784 12.250 1.00 90.69 82 LEU A O 1
ATOM 691 N N . SER A 1 83 ? -3.582 5.886 13.691 1.00 92.38 83 SER A N 1
ATOM 692 C CA . SER A 1 83 ? -2.794 7.107 13.849 1.00 92.38 83 SER A CA 1
ATOM 693 C C . SER A 1 83 ? -2.222 7.559 12.502 1.00 92.38 83 SER A C 1
ATOM 695 O O . SER A 1 83 ? -1.964 6.741 11.614 1.00 92.38 83 SER A O 1
ATOM 697 N N . GLY A 1 84 ? -1.970 8.861 12.347 1.00 89.56 84 GLY A N 1
ATOM 698 C CA . GLY A 1 84 ? -1.431 9.4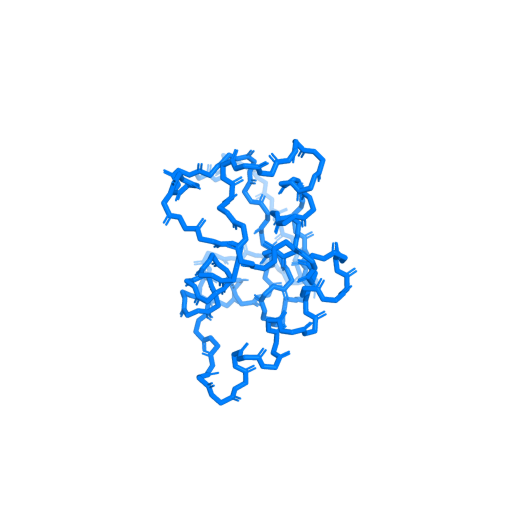06 11.095 1.00 89.56 84 GLY A CA 1
ATOM 699 C C . GLY A 1 84 ? -0.127 8.726 10.651 1.00 89.56 84 GLY A C 1
ATOM 700 O O . GLY A 1 84 ? 0.041 8.424 9.471 1.00 89.56 84 GLY A O 1
ATOM 701 N N . GLY A 1 85 ? 0.760 8.397 11.598 1.00 91.44 85 GLY A N 1
ATOM 702 C CA . GLY A 1 85 ? 1.996 7.661 11.317 1.00 91.44 85 GLY A CA 1
ATOM 703 C C . GLY A 1 85 ? 1.748 6.232 10.824 1.00 91.44 85 GLY A C 1
ATOM 704 O O . GLY A 1 85 ? 2.315 5.821 9.813 1.00 91.44 85 GLY A O 1
ATOM 705 N N . THR A 1 86 ? 0.853 5.489 11.482 1.00 93.00 86 THR A N 1
ATOM 706 C CA . THR A 1 86 ? 0.511 4.114 11.075 1.00 93.00 86 THR A CA 1
ATOM 707 C C . THR A 1 86 ? -0.175 4.088 9.715 1.00 93.00 86 THR A C 1
ATOM 709 O O . THR A 1 86 ? 0.159 3.256 8.875 1.00 93.00 86 THR A O 1
ATOM 712 N N . ARG A 1 87 ? -1.059 5.053 9.453 1.00 89.69 87 ARG A N 1
ATOM 713 C CA . ARG A 1 87 ? -1.711 5.233 8.152 1.00 89.69 87 ARG A CA 1
ATOM 714 C C . ARG A 1 87 ? -0.701 5.521 7.043 1.00 89.69 87 ARG A C 1
ATOM 716 O O . ARG A 1 87 ? -0.785 4.935 5.971 1.00 89.69 87 ARG A O 1
ATOM 723 N N . ARG A 1 88 ? 0.306 6.357 7.314 1.00 90.06 88 ARG A N 1
ATOM 724 C CA . ARG A 1 88 ? 1.381 6.646 6.354 1.00 90.06 88 ARG A CA 1
ATOM 725 C C . ARG A 1 88 ? 2.224 5.407 6.042 1.00 90.06 88 ARG A C 1
ATOM 727 O O . ARG A 1 88 ? 2.553 5.189 4.880 1.00 90.06 88 ARG A O 1
ATOM 734 N N . ARG A 1 89 ? 2.516 4.559 7.040 1.00 92.00 89 ARG A N 1
ATOM 735 C CA . ARG A 1 89 ? 3.153 3.246 6.803 1.00 92.00 89 ARG A CA 1
ATOM 736 C C . ARG A 1 89 ? 2.275 2.333 5.955 1.00 92.00 89 ARG A C 1
ATOM 738 O O . ARG A 1 89 ? 2.787 1.706 5.040 1.00 92.00 89 ARG A O 1
ATOM 745 N N . MET A 1 90 ? 0.971 2.286 6.229 1.00 92.19 90 MET A N 1
ATOM 746 C CA . MET A 1 90 ? 0.024 1.502 5.436 1.00 92.19 90 MET A CA 1
ATOM 747 C C . MET A 1 90 ? 0.009 1.943 3.966 1.00 92.19 90 MET A C 1
ATOM 749 O O . MET A 1 90 ? 0.080 1.096 3.083 1.00 92.19 90 MET A O 1
ATOM 753 N N . HIS A 1 91 ? -0.021 3.248 3.676 1.00 89.00 91 HIS A N 1
ATOM 754 C CA . HIS A 1 91 ? 0.035 3.729 2.287 1.00 89.00 91 HIS A CA 1
ATOM 755 C C . HIS A 1 91 ? 1.371 3.418 1.619 1.00 89.00 91 HIS A C 1
ATOM 757 O O . HIS A 1 91 ? 1.393 3.010 0.460 1.00 89.00 91 HIS A O 1
ATOM 763 N N . ALA A 1 92 ? 2.480 3.554 2.352 1.00 90.44 92 ALA A N 1
ATOM 764 C CA . ALA A 1 92 ? 3.782 3.150 1.841 1.00 90.44 92 ALA A CA 1
ATOM 765 C C . ALA A 1 92 ? 3.778 1.658 1.480 1.00 90.44 92 ALA A C 1
ATOM 767 O O . ALA A 1 92 ? 4.226 1.307 0.395 1.00 90.44 92 ALA A O 1
ATOM 768 N N . ALA A 1 93 ? 3.181 0.805 2.317 1.00 91.75 93 ALA A N 1
ATOM 769 C CA . ALA A 1 93 ? 3.047 -0.630 2.079 1.00 91.75 93 ALA A CA 1
ATOM 770 C C . ALA A 1 93 ? 2.277 -0.966 0.785 1.00 91.75 93 ALA A C 1
ATOM 772 O O . ALA A 1 93 ? 2.632 -1.916 0.089 1.00 91.75 93 ALA A O 1
ATOM 773 N N . LEU A 1 94 ? 1.283 -0.155 0.394 1.00 89.12 94 LEU A N 1
ATOM 774 C CA . LEU A 1 94 ? 0.577 -0.316 -0.889 1.00 89.12 94 LEU A CA 1
ATOM 775 C C . LEU A 1 94 ? 1.492 -0.195 -2.101 1.00 89.12 94 LEU A C 1
ATOM 777 O O . LEU A 1 94 ? 1.248 -0.837 -3.122 1.00 89.12 94 LEU A O 1
ATOM 781 N N . ALA A 1 95 ? 2.540 0.624 -2.013 1.00 88.25 95 ALA A N 1
ATOM 782 C CA . ALA A 1 95 ? 3.483 0.753 -3.110 1.00 88.25 95 ALA A CA 1
ATOM 783 C C . ALA A 1 95 ? 4.263 -0.551 -3.339 1.00 88.25 95 ALA A C 1
ATOM 785 O O . ALA A 1 95 ? 4.748 -0.764 -4.441 1.00 88.25 95 ALA A O 1
ATOM 786 N N . PHE A 1 96 ? 4.328 -1.436 -2.342 1.00 88.81 96 PHE A N 1
ATOM 787 C CA . PHE A 1 96 ? 5.008 -2.731 -2.397 1.00 88.81 96 PHE A CA 1
ATOM 788 C C . PHE A 1 96 ? 4.047 -3.896 -2.692 1.00 88.81 96 PHE A C 1
ATOM 790 O O . PHE A 1 96 ? 4.478 -5.042 -2.778 1.00 88.81 96 PHE A O 1
ATOM 797 N N . LEU A 1 97 ? 2.745 -3.635 -2.863 1.00 86.38 97 LEU A N 1
ATOM 798 C CA . LEU A 1 97 ? 1.780 -4.659 -3.264 1.00 86.38 97 LEU A CA 1
ATOM 799 C C . LEU A 1 97 ? 2.000 -5.058 -4.730 1.00 86.38 97 LEU A C 1
ATOM 801 O O . LEU A 1 97 ? 1.622 -4.340 -5.659 1.00 86.38 97 LEU A O 1
ATOM 805 N N . GLY A 1 98 ? 2.582 -6.242 -4.916 1.00 78.44 98 GLY A N 1
ATOM 806 C CA . GLY A 1 98 ? 2.987 -6.794 -6.210 1.00 78.44 98 GLY A CA 1
ATOM 807 C C . GLY A 1 98 ? 4.514 -6.798 -6.365 1.00 78.44 98 GLY A C 1
ATOM 808 O O . GLY A 1 98 ? 5.220 -6.610 -5.380 1.00 78.44 98 GLY A O 1
ATOM 809 N N . PRO A 1 99 ? 5.043 -7.028 -7.578 1.00 74.75 99 PRO A N 1
ATOM 810 C CA . PRO A 1 99 ? 6.478 -6.969 -7.851 1.00 74.75 99 PRO A CA 1
ATOM 811 C C . PRO A 1 99 ? 6.872 -5.670 -8.591 1.00 74.75 99 PRO A C 1
ATOM 813 O O . PRO A 1 99 ? 7.183 -5.733 -9.782 1.00 74.75 99 PRO A O 1
ATOM 816 N N . PRO A 1 100 ? 6.831 -4.483 -7.951 1.00 80.50 100 PRO A N 1
ATOM 817 C CA . PRO A 1 100 ? 7.291 -3.255 -8.586 1.00 80.50 100 PRO A CA 1
ATOM 818 C C . PRO A 1 100 ? 8.821 -3.244 -8.678 1.00 80.50 100 PRO A C 1
ATOM 820 O O . PRO A 1 100 ? 9.517 -3.615 -7.735 1.00 80.50 100 PRO A O 1
ATOM 823 N N . ASN A 1 101 ? 9.350 -2.749 -9.792 1.00 81.50 101 ASN A N 1
ATOM 824 C CA . ASN A 1 101 ? 10.781 -2.512 -9.957 1.00 81.50 101 ASN A CA 1
ATOM 825 C C . ASN A 1 101 ? 11.193 -1.095 -9.509 1.00 81.50 101 ASN A C 1
ATOM 827 O O . ASN A 1 101 ? 12.363 -0.848 -9.217 1.00 81.50 101 ASN A O 1
ATOM 831 N N . ILE A 1 102 ? 10.238 -0.160 -9.447 1.00 83.06 102 ILE A N 1
ATOM 832 C CA . ILE A 1 102 ? 10.426 1.224 -9.000 1.00 83.06 102 ILE A CA 1
ATOM 833 C C . ILE A 1 102 ? 9.281 1.605 -8.060 1.00 83.06 102 ILE A C 1
ATOM 835 O O . ILE A 1 102 ? 8.115 1.353 -8.354 1.00 83.06 102 ILE A O 1
ATOM 839 N N . ILE A 1 103 ? 9.599 2.255 -6.943 1.00 84.88 103 ILE A N 1
ATOM 840 C CA . ILE A 1 103 ? 8.616 2.709 -5.955 1.00 84.88 103 ILE A CA 1
ATOM 841 C C . ILE A 1 103 ? 8.605 4.239 -5.905 1.00 84.88 103 ILE A C 1
ATOM 843 O O . ILE A 1 103 ? 9.652 4.871 -5.782 1.00 84.88 103 ILE A O 1
ATOM 847 N N . LEU A 1 104 ? 7.409 4.822 -6.000 1.00 79.94 104 LEU A N 1
ATOM 848 C CA . LEU A 1 104 ? 7.147 6.255 -5.886 1.00 79.94 104 LEU A CA 1
ATOM 849 C C . LEU A 1 104 ? 6.402 6.525 -4.569 1.00 79.94 104 LEU A C 1
ATOM 851 O O . LEU A 1 104 ? 5.313 5.978 -4.356 1.00 79.94 104 LEU A O 1
ATOM 855 N N . LEU A 1 105 ? 7.002 7.349 -3.703 1.00 79.00 105 LEU A N 1
ATOM 856 C CA . LEU A 1 105 ? 6.530 7.690 -2.352 1.00 79.00 105 LEU A CA 1
ATOM 857 C C . LEU A 1 105 ? 6.139 9.165 -2.232 1.00 79.00 105 LEU A C 1
ATOM 859 O O . LEU A 1 105 ? 6.819 10.004 -2.866 1.00 79.00 105 LEU A O 1
#

Foldseek 3Di:
DDPDDWDADPNHTDDPPVPVQLQQWQEQDPDDDPQAPDFLQRVQLVLLVVSVPDPVCSVVLSVVLCVVLVNPVRRGPGLVPDDPVSNSSSSQSSSVNHDHNYYDD

Radius of gyration: 15.32 Å; chains: 1; bounding box: 33×38×40 Å

Sequence (105 aa):
MATNGSIYIYGEKSTNKYCRLNRDFGYCPQYDCIQDKLTVEDYFYLFGRLRGISNYYLKQTIDIISNLFLLDSFNKQYVKELSGGTRRRMHAALAFLGPPNIILL

pLDDT: mean 83.83, std 11.38, range [54.56, 96.06]

Secondary structure (DSSP, 8-state):
---S---EETTEE--S-HHHHHHHEEE--SS-SSTTS-BHHHHHHHHHHHTT--HHHHHHHHHHHHHHTT-GGGTTSBGGGS-HHHHHHHHHHHTTSS--SEEE-